Protein AF-A0A392QW15-F1 (afdb_monomer_lite)

Secondary structure (DSSP, 8-state):
----EEEEE--TT--SSPEEEEETT-----EEEE-SSS-SS--TTS-BEEEE---STTTTS--B-EEEEESSGGG-EEEEES---TT-GGG-BEEEE-STT-EEEEE--SSTTS--EE-EEEE-TTS-EEEEESTT--S---B-------TT-------

Organism: NCBI:txid97028

Structure (mmCIF, N/CA/C/O backbone):
data_AF-A0A392QW15-F1
#
_entry.id   AF-A0A392QW15-F1
#
loop_
_atom_site.group_PDB
_atom_site.id
_atom_site.type_symbol
_atom_site.label_atom_id
_atom_site.label_alt_id
_atom_site.label_comp_id
_atom_site.label_asym_id
_atom_site.label_entity_id
_atom_site.label_seq_id
_atom_site.pdbx_PDB_ins_code
_atom_site.Cartn_x
_atom_site.Cartn_y
_atom_site.Cartn_z
_atom_site.occupancy
_atom_site.B_iso_or_equiv
_atom_site.auth_seq_id
_atom_site.auth_comp_id
_atom_site.auth_asym_id
_atom_site.auth_atom_id
_atom_site.pdbx_PDB_model_num
ATOM 1 N N . ALA A 1 1 ? -8.193 -18.320 -11.867 1.00 38.53 1 ALA A N 1
ATOM 2 C CA . ALA A 1 1 ? -7.865 -17.802 -10.526 1.00 38.53 1 ALA A CA 1
ATOM 3 C C . ALA A 1 1 ? -6.509 -17.123 -10.608 1.00 38.53 1 ALA A C 1
ATOM 5 O O . ALA A 1 1 ? -5.513 -17.806 -10.794 1.00 38.53 1 ALA A O 1
ATOM 6 N N . ASN A 1 2 ? -6.465 -15.794 -10.556 1.00 52.41 2 ASN A N 1
ATOM 7 C CA . ASN A 1 2 ? 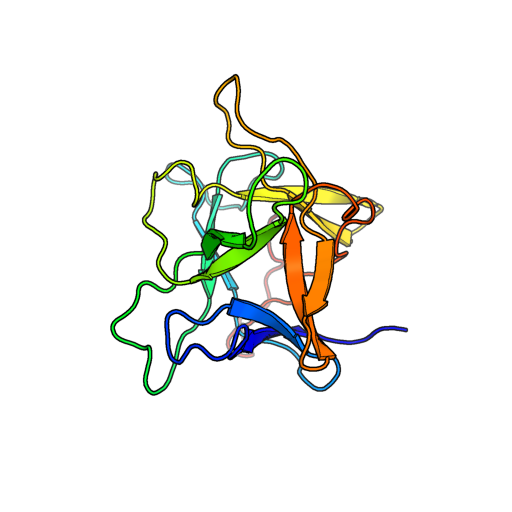-5.194 -15.081 -10.497 1.00 52.41 2 ASN A CA 1
ATOM 8 C C . ASN A 1 2 ? -4.691 -15.171 -9.047 1.00 52.41 2 ASN A C 1
ATOM 10 O O . ASN A 1 2 ? -4.944 -14.289 -8.230 1.00 52.41 2 ASN A O 1
ATOM 14 N N . SER A 1 3 ? -4.023 -16.276 -8.715 1.00 68.12 3 SER A N 1
ATOM 15 C CA . SER A 1 3 ? -3.291 -16.472 -7.460 1.00 68.12 3 SER A CA 1
ATOM 16 C C . SER A 1 3 ? -2.059 -15.567 -7.437 1.00 68.12 3 SER A C 1
ATOM 18 O O . SER A 1 3 ? -1.485 -15.299 -8.494 1.00 68.12 3 SER A O 1
ATOM 20 N N . GLY A 1 4 ? -1.709 -15.020 -6.275 1.00 82.75 4 GLY A N 1
ATOM 21 C CA . GLY A 1 4 ? -0.484 -14.244 -6.080 1.00 82.75 4 GLY A CA 1
ATOM 22 C C . GLY A 1 4 ? -0.502 -13.413 -4.802 1.00 82.75 4 GLY A C 1
ATOM 23 O O . GLY A 1 4 ? -1.499 -12.760 -4.501 1.00 82.75 4 GLY A O 1
ATOM 24 N N . GLY A 1 5 ? 0.587 -13.452 -4.048 1.00 91.00 5 GLY A N 1
ATOM 25 C CA . GLY A 1 5 ? 0.775 -12.682 -2.827 1.00 91.00 5 GLY A CA 1
ATOM 26 C C . GLY A 1 5 ? 1.421 -11.322 -3.077 1.00 91.00 5 GLY A C 1
ATOM 27 O O . GLY A 1 5 ? 1.972 -11.049 -4.147 1.00 91.00 5 GLY A O 1
ATOM 28 N N . ILE A 1 6 ? 1.352 -10.460 -2.066 1.00 94.50 6 ILE A N 1
ATOM 29 C CA . ILE A 1 6 ? 2.020 -9.157 -2.072 1.00 94.50 6 ILE A CA 1
ATOM 30 C C . ILE A 1 6 ? 3.446 -9.332 -1.558 1.00 94.50 6 ILE A C 1
ATOM 32 O O . ILE A 1 6 ? 3.634 -9.906 -0.491 1.00 94.50 6 ILE A O 1
ATOM 36 N N . ARG A 1 7 ? 4.444 -8.821 -2.276 1.00 94.25 7 ARG A N 1
ATOM 37 C CA . ARG A 1 7 ? 5.841 -8.782 -1.820 1.00 94.25 7 ARG A CA 1
ATOM 38 C C . ARG A 1 7 ? 6.548 -7.524 -2.307 1.00 94.25 7 ARG A C 1
ATOM 40 O O . ARG A 1 7 ? 5.975 -6.731 -3.047 1.00 94.25 7 ARG A O 1
ATOM 47 N N . LEU A 1 8 ? 7.808 -7.369 -1.918 1.00 94.75 8 LEU A N 1
ATOM 48 C CA . LEU A 1 8 ? 8.672 -6.329 -2.459 1.00 94.75 8 LEU A CA 1
ATOM 49 C C . LEU A 1 8 ? 9.347 -6.779 -3.760 1.00 94.75 8 LEU A C 1
ATOM 51 O O . LEU A 1 8 ? 9.701 -7.952 -3.930 1.00 94.75 8 LEU A O 1
ATOM 55 N N . GLY A 1 9 ? 9.513 -5.836 -4.685 1.00 92.81 9 GLY A N 1
ATOM 56 C CA . GLY A 1 9 ? 10.154 -6.058 -5.975 1.00 92.81 9 GLY A CA 1
ATOM 57 C C . GLY A 1 9 ? 10.902 -4.831 -6.482 1.00 92.81 9 GLY A C 1
ATOM 58 O O . GLY A 1 9 ? 10.589 -3.692 -6.130 1.00 92.81 9 GLY A O 1
ATOM 59 N N . HIS A 1 10 ? 11.906 -5.090 -7.315 1.00 91.50 10 HIS A N 1
ATOM 60 C CA . HIS A 1 10 ? 12.535 -4.066 -8.138 1.00 91.50 10 HIS A CA 1
ATOM 61 C C . HIS A 1 10 ? 11.632 -3.773 -9.334 1.00 91.50 10 HIS A C 1
ATOM 63 O O . HIS A 1 10 ? 11.073 -4.688 -9.927 1.00 91.50 10 HIS A O 1
ATOM 69 N N . THR A 1 11 ? 11.501 -2.498 -9.658 1.00 89.88 11 THR A N 1
ATOM 70 C CA . THR A 1 11 ? 10.697 -1.947 -10.758 1.00 89.88 11 THR A CA 1
ATOM 71 C C . THR A 1 11 ? 11.413 -0.688 -11.239 1.00 89.88 11 THR A C 1
ATOM 73 O O . THR A 1 11 ? 12.337 -0.210 -10.569 1.00 89.88 11 THR A O 1
ATOM 76 N N . ARG A 1 12 ? 11.006 -0.100 -12.370 1.00 85.44 12 ARG A N 1
ATOM 77 C CA . ARG A 1 12 ? 11.522 1.213 -12.817 1.00 85.44 12 ARG A CA 1
ATOM 78 C C . ARG A 1 12 ? 13.059 1.318 -12.911 1.00 85.44 12 ARG A C 1
ATOM 80 O O . ARG A 1 12 ? 13.608 2.408 -12.763 1.00 85.44 12 ARG A O 1
ATOM 87 N N . ASN A 1 13 ? 13.760 0.196 -13.103 1.00 83.31 13 ASN A N 1
ATOM 88 C CA . ASN A 1 13 ? 15.227 0.105 -13.104 1.00 83.31 13 ASN A CA 1
ATOM 89 C C . ASN A 1 13 ? 15.905 0.782 -11.886 1.00 83.31 13 ASN A C 1
ATOM 91 O O . ASN A 1 13 ? 16.969 1.390 -12.008 1.00 83.31 13 ASN A O 1
ATOM 95 N N . LYS A 1 14 ? 15.274 0.719 -10.704 1.00 83.81 14 LYS A N 1
ATOM 96 C CA . LYS A 1 14 ? 15.818 1.278 -9.457 1.00 83.81 14 LYS A CA 1
ATOM 97 C C . LYS A 1 14 ? 16.194 0.176 -8.468 1.00 83.81 14 LYS A C 1
ATOM 99 O O . LYS A 1 14 ? 15.492 -0.826 -8.320 1.00 83.81 14 LYS A O 1
ATOM 104 N N . THR A 1 15 ? 17.272 0.403 -7.719 1.00 87.31 15 THR A N 1
ATOM 105 C CA . THR A 1 15 ? 17.712 -0.540 -6.681 1.00 87.31 15 THR A CA 1
ATOM 106 C C . THR A 1 15 ? 16.849 -0.430 -5.426 1.00 87.31 15 THR A C 1
ATOM 108 O O . THR A 1 15 ? 16.335 -1.438 -4.961 1.00 87.31 15 THR A O 1
ATOM 111 N N . CYS A 1 16 ? 16.646 0.782 -4.899 1.00 91.31 16 CYS A N 1
ATOM 112 C CA . CYS A 1 16 ? 15.841 1.050 -3.703 1.00 91.31 16 CYS A CA 1
ATOM 113 C C . CYS A 1 16 ? 15.177 2.447 -3.796 1.00 91.31 16 CYS A C 1
ATOM 115 O O . CYS A 1 16 ? 15.661 3.288 -4.556 1.00 91.31 16 CYS A O 1
ATOM 117 N N . PRO A 1 17 ? 14.124 2.747 -3.007 1.00 91.50 17 PRO A N 1
ATOM 118 C CA . PRO A 1 17 ? 13.318 1.803 -2.227 1.00 91.50 17 PRO A CA 1
ATOM 119 C C . PRO A 1 17 ? 12.572 0.827 -3.146 1.00 91.50 17 PRO A C 1
ATOM 121 O O . PRO A 1 17 ? 12.381 1.121 -4.326 1.00 91.50 17 PRO A O 1
ATOM 124 N N . LEU A 1 18 ? 12.171 -0.328 -2.618 1.00 95.19 18 LEU A N 1
ATOM 125 C CA . LEU A 1 18 ? 11.451 -1.349 -3.385 1.00 95.19 18 LEU A CA 1
ATOM 126 C C . LEU A 1 18 ? 9.982 -0.963 -3.568 1.00 95.19 18 LEU A C 1
ATOM 128 O O . LEU A 1 18 ? 9.413 -0.244 -2.745 1.00 95.19 18 LEU A O 1
ATOM 132 N N . ASP A 1 19 ? 9.373 -1.456 -4.641 1.00 95.94 19 ASP A N 1
ATOM 133 C CA . ASP A 1 19 ? 7.940 -1.304 -4.868 1.00 95.94 19 ASP A CA 1
ATOM 134 C C . ASP A 1 19 ? 7.169 -2.502 -4.339 1.00 95.94 19 ASP A C 1
ATOM 136 O O . ASP A 1 19 ? 7.684 -3.619 -4.248 1.00 95.94 19 ASP A O 1
ATOM 140 N N . VAL A 1 20 ? 5.923 -2.246 -3.962 1.00 96.94 20 VAL A N 1
ATOM 141 C CA . VAL A 1 20 ? 4.989 -3.270 -3.527 1.00 96.94 20 VAL A CA 1
ATOM 142 C C . VAL A 1 20 ? 4.362 -3.875 -4.772 1.00 96.94 20 VAL A C 1
ATOM 144 O O . VAL A 1 20 ? 3.672 -3.200 -5.535 1.00 96.94 20 VAL A O 1
ATOM 147 N N . ILE A 1 21 ? 4.614 -5.158 -4.987 1.00 95.75 21 ILE A N 1
ATOM 148 C CA . ILE A 1 21 ? 4.213 -5.867 -6.194 1.00 95.75 21 ILE A CA 1
ATOM 149 C C . ILE A 1 21 ? 3.348 -7.075 -5.860 1.00 95.75 21 ILE A C 1
ATOM 151 O O . ILE A 1 21 ? 3.406 -7.644 -4.767 1.00 95.75 21 ILE A O 1
ATOM 155 N N . ARG A 1 22 ? 2.566 -7.493 -6.847 1.00 94.50 22 ARG A N 1
ATOM 156 C CA . ARG A 1 22 ? 1.813 -8.736 -6.851 1.00 94.50 22 ARG A CA 1
ATOM 157 C C . ARG A 1 22 ? 2.608 -9.793 -7.604 1.00 94.50 22 ARG A C 1
ATOM 159 O O . ARG A 1 22 ? 2.712 -9.736 -8.828 1.00 94.50 22 ARG A O 1
ATOM 166 N N . ASP A 1 23 ? 3.091 -10.801 -6.890 1.00 92.38 23 ASP A N 1
ATOM 167 C CA . ASP A 1 23 ? 3.774 -11.932 -7.508 1.00 92.38 23 ASP A CA 1
ATOM 168 C C . ASP A 1 23 ? 2.842 -13.144 -7.610 1.00 92.38 23 ASP A C 1
ATOM 170 O O . ASP A 1 23 ? 2.449 -13.691 -6.576 1.00 92.38 23 ASP A O 1
ATOM 174 N N . PRO A 1 24 ? 2.493 -13.598 -8.829 1.00 88.88 24 PRO A N 1
ATOM 175 C CA . PRO A 1 24 ? 1.648 -14.772 -9.007 1.00 88.88 24 PRO A CA 1
ATOM 176 C C . PRO A 1 24 ? 2.255 -16.079 -8.477 1.00 88.88 24 PRO A C 1
ATOM 178 O O . PRO A 1 24 ? 1.507 -17.014 -8.199 1.00 88.88 24 PRO A O 1
ATOM 181 N N . ASN A 1 25 ? 3.579 -16.135 -8.313 1.00 89.50 25 ASN A N 1
ATOM 182 C CA . ASN A 1 25 ? 4.325 -17.328 -7.916 1.00 89.50 25 ASN A CA 1
ATOM 183 C C . ASN A 1 25 ? 4.687 -17.351 -6.421 1.00 89.50 25 ASN A C 1
ATOM 185 O O . ASN A 1 25 ? 5.396 -18.251 -5.975 1.00 89.50 25 ASN A O 1
ATOM 189 N N . SER A 1 26 ? 4.226 -16.372 -5.637 1.00 88.69 26 SER A N 1
ATOM 190 C CA . SER A 1 26 ? 4.526 -16.258 -4.207 1.00 88.69 26 SER A CA 1
ATOM 191 C C . SER A 1 26 ? 3.251 -16.220 -3.367 1.00 88.69 26 SER A C 1
ATOM 193 O O . SER A 1 26 ? 2.226 -15.696 -3.799 1.00 88.69 26 SER A O 1
ATOM 195 N N . ILE A 1 27 ? 3.328 -16.725 -2.132 1.00 86.94 27 ILE A N 1
ATOM 196 C CA . ILE A 1 27 ? 2.294 -16.523 -1.102 1.00 86.94 27 ILE A CA 1
ATOM 197 C C . ILE A 1 27 ? 2.337 -15.108 -0.498 1.00 86.94 27 ILE A C 1
ATOM 199 O O . ILE A 1 27 ? 1.409 -14.710 0.202 1.00 86.94 27 ILE A O 1
ATOM 203 N N . GLY A 1 28 ? 3.382 -14.337 -0.812 1.00 90.62 28 GLY A N 1
ATOM 204 C CA . GLY A 1 28 ? 3.597 -12.977 -0.334 1.00 90.62 28 GLY A CA 1
ATOM 205 C C . GLY A 1 28 ? 4.411 -12.894 0.955 1.00 90.62 28 GLY A C 1
ATOM 206 O O . GLY A 1 28 ? 4.788 -13.897 1.559 1.00 90.62 28 GLY A O 1
ATOM 207 N N . GLU A 1 29 ? 4.680 -11.660 1.363 1.00 91.44 29 GLU A N 1
ATOM 208 C CA . GLU A 1 29 ? 5.348 -11.299 2.605 1.00 91.44 29 GLU A CA 1
ATOM 209 C C . GLU A 1 29 ? 4.327 -10.869 3.668 1.00 91.44 29 GLU A C 1
ATOM 211 O O . GLU A 1 29 ? 3.254 -10.355 3.336 1.00 91.44 29 GLU A O 1
ATOM 216 N N . PRO A 1 30 ? 4.642 -11.039 4.964 1.00 91.00 30 PRO A N 1
ATOM 217 C CA . PRO A 1 30 ? 3.817 -10.511 6.041 1.00 91.00 30 PRO A CA 1
ATOM 218 C C . PRO A 1 30 ? 3.674 -8.989 5.952 1.00 91.00 30 PRO A C 1
ATOM 220 O O . PRO A 1 30 ? 4.669 -8.265 5.853 1.00 91.00 30 PRO A O 1
ATOM 223 N N . ILE A 1 31 ? 2.427 -8.531 6.049 1.00 92.44 31 ILE A N 1
ATOM 224 C CA . ILE A 1 31 ? 2.049 -7.120 6.133 1.00 92.44 31 ILE A CA 1
ATOM 225 C C . ILE A 1 31 ? 1.570 -6.835 7.558 1.00 92.44 31 ILE A C 1
ATOM 227 O O . ILE A 1 31 ? 0.850 -7.644 8.148 1.00 92.44 31 ILE A O 1
ATOM 231 N N . PHE A 1 32 ? 1.963 -5.686 8.098 1.00 93.25 32 PHE A N 1
ATOM 232 C CA . PHE A 1 32 ? 1.544 -5.196 9.405 1.00 93.25 32 PHE A CA 1
ATOM 233 C C . PHE A 1 32 ? 0.696 -3.942 9.228 1.00 93.25 32 PHE A C 1
ATOM 235 O O . PHE A 1 32 ? 0.990 -3.092 8.389 1.00 93.25 32 PHE A O 1
ATOM 242 N N . PHE A 1 33 ? -0.355 -3.841 10.034 1.00 94.56 33 PHE A N 1
ATOM 243 C CA . PHE A 1 33 ? -1.277 -2.716 10.035 1.00 94.56 33 PHE A CA 1
ATOM 244 C C . PHE A 1 33 ? -1.202 -2.027 11.388 1.00 94.56 33 PHE A C 1
ATOM 246 O O . PHE A 1 33 ? -1.402 -2.672 12.416 1.00 94.56 33 PHE A O 1
ATOM 253 N N . SER A 1 34 ? -0.950 -0.725 11.367 1.00 93.94 34 SER A N 1
ATOM 254 C CA . SER A 1 34 ? -0.927 0.114 12.561 1.00 93.94 34 SER A CA 1
ATOM 255 C C . SER A 1 34 ? -2.049 1.148 12.447 1.00 93.94 34 SER A C 1
ATOM 257 O O . SER A 1 34 ? -1.922 2.094 11.656 1.00 93.94 34 SER A O 1
ATOM 259 N N . PRO A 1 35 ? -3.176 0.958 13.158 1.00 93.25 35 PRO A N 1
ATOM 260 C CA . PRO A 1 35 ? -4.232 1.955 13.216 1.00 93.25 35 PRO A CA 1
ATOM 261 C C . PRO A 1 35 ? -3.813 3.164 14.065 1.00 93.25 35 PRO A C 1
ATOM 263 O O . PRO A 1 35 ? -2.828 3.096 14.800 1.00 93.25 35 PRO A O 1
ATOM 266 N N . PRO A 1 36 ? -4.538 4.289 13.970 1.00 89.88 36 PRO A N 1
ATOM 267 C CA . PRO A 1 36 ? -4.280 5.439 14.815 1.00 89.88 36 PRO A CA 1
ATOM 268 C C . PRO A 1 36 ? -4.786 5.162 16.238 1.00 89.88 36 PRO A C 1
ATOM 270 O O . PRO A 1 36 ? -5.924 4.729 16.422 1.00 89.88 36 PRO A O 1
ATOM 273 N N . GLY A 1 37 ? -3.949 5.462 17.234 1.00 87.81 37 GLY A N 1
ATOM 274 C CA . GLY A 1 37 ? -4.241 5.197 18.645 1.00 87.81 37 GLY A CA 1
ATOM 275 C C . GLY A 1 37 ? -4.112 3.720 19.031 1.00 87.81 37 GLY A C 1
ATOM 276 O O . GLY A 1 37 ? -3.647 2.892 18.250 1.00 87.81 37 GLY A O 1
ATOM 277 N N . ASP A 1 38 ? -4.543 3.396 20.248 1.00 86.19 38 ASP A N 1
ATOM 278 C CA . ASP A 1 38 ? -4.397 2.060 20.832 1.00 86.19 38 ASP A CA 1
ATOM 279 C C . ASP A 1 38 ? -5.671 1.225 20.616 1.00 86.19 38 ASP A C 1
ATOM 281 O O . ASP A 1 38 ? -6.516 1.102 21.504 1.00 86.19 38 ASP A O 1
ATOM 285 N N . LEU A 1 39 ?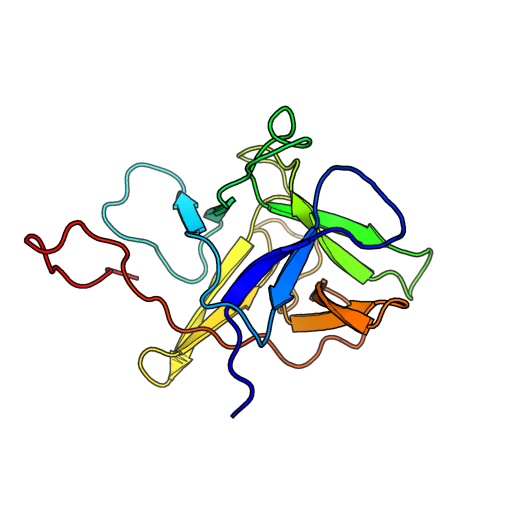 -5.833 0.673 19.408 1.00 88.12 39 LEU A N 1
ATOM 286 C CA . LEU A 1 39 ? -6.939 -0.233 19.062 1.00 88.12 39 LEU A CA 1
ATOM 287 C C . LEU A 1 39 ? -6.490 -1.703 19.082 1.00 88.12 39 LEU A C 1
ATOM 289 O O . LEU A 1 39 ? -5.395 -2.035 18.632 1.00 88.12 39 LEU A O 1
ATOM 293 N N . ASP A 1 40 ? -7.360 -2.607 19.543 1.00 86.31 40 ASP A N 1
ATOM 294 C CA . ASP A 1 40 ? -7.119 -4.062 19.565 1.00 86.31 40 ASP A CA 1
ATOM 295 C C . ASP A 1 40 ? -7.557 -4.785 18.272 1.00 86.31 40 ASP A C 1
ATOM 297 O O . ASP A 1 40 ? -7.445 -6.010 18.159 1.00 86.31 40 ASP A O 1
ATOM 301 N N . PHE A 1 41 ? -8.053 -4.032 17.290 1.00 88.62 41 PHE A N 1
ATOM 302 C CA . PHE A 1 41 ? -8.490 -4.503 15.977 1.00 88.62 41 PHE A CA 1
ATOM 303 C C . PHE A 1 41 ? -8.048 -3.532 14.874 1.00 88.62 41 PHE A C 1
ATOM 305 O O . PHE A 1 41 ? -7.665 -2.396 15.152 1.00 88.62 41 PHE A O 1
ATOM 312 N N . ILE A 1 42 ? -8.109 -3.973 13.613 1.00 92.62 42 ILE A N 1
ATOM 313 C CA . ILE A 1 42 ? -7.754 -3.144 12.454 1.00 92.62 42 ILE A CA 1
ATOM 314 C C . ILE A 1 42 ? -9.028 -2.573 11.816 1.00 92.62 42 ILE A C 1
ATOM 316 O O . ILE A 1 42 ? -9.668 -3.276 11.044 1.00 92.62 42 ILE A O 1
ATOM 320 N N . PRO A 1 43 ? -9.421 -1.318 12.093 1.00 93.38 43 PRO A N 1
ATOM 321 C CA . PRO A 1 43 ? -10.628 -0.741 11.518 1.00 93.38 43 PRO A CA 1
ATOM 322 C C . PRO A 1 43 ? -10.540 -0.582 9.996 1.00 93.38 43 PRO A C 1
ATOM 324 O O . PRO A 1 43 ? -9.547 -0.101 9.444 1.00 93.38 43 PRO A O 1
ATOM 327 N N . THR A 1 44 ? -11.643 -0.894 9.320 1.00 94.44 44 THR A N 1
ATOM 328 C CA . THR A 1 44 ? -11.849 -0.530 7.911 1.00 94.44 44 THR A CA 1
ATOM 329 C C . THR A 1 44 ? -12.127 0.971 7.768 1.00 94.44 44 THR A C 1
ATOM 331 O O . THR A 1 44 ? -12.576 1.624 8.706 1.00 94.44 44 THR A O 1
ATOM 334 N N . LEU A 1 45 ? -11.840 1.543 6.594 1.00 94.94 45 LEU A N 1
ATOM 335 C CA . LEU A 1 45 ? -12.041 2.964 6.259 1.00 94.94 45 LEU A CA 1
ATOM 336 C C . LEU A 1 45 ? -11.304 3.983 7.157 1.00 94.94 45 LEU A C 1
ATOM 338 O O . LEU A 1 45 ? -11.491 5.192 6.998 1.00 94.94 45 LEU A O 1
ATOM 342 N N . THR A 1 46 ? -10.390 3.530 8.009 1.00 95.19 46 THR A N 1
ATOM 343 C CA . THR A 1 46 ? -9.532 4.364 8.862 1.00 95.19 46 THR A CA 1
ATOM 344 C C . THR A 1 46 ? -8.135 4.491 8.264 1.00 95.19 46 THR A C 1
ATOM 346 O O . THR A 1 46 ? -7.678 3.573 7.593 1.00 95.19 46 THR A O 1
ATOM 349 N N . ASP A 1 47 ? -7.476 5.639 8.465 1.00 95.62 47 ASP A N 1
ATOM 350 C CA . ASP A 1 47 ? -6.095 5.854 8.005 1.00 95.62 47 ASP A CA 1
ATOM 351 C C . ASP A 1 47 ? -5.144 4.922 8.761 1.00 95.62 47 ASP A C 1
ATOM 353 O O . ASP A 1 47 ? -4.920 5.102 9.953 1.00 95.62 47 ASP A O 1
ATOM 357 N N . LEU A 1 48 ? -4.585 3.938 8.067 1.00 96.38 48 LEU A N 1
ATOM 358 C CA . LEU A 1 48 ? -3.621 2.979 8.589 1.00 96.38 48 LEU A CA 1
ATOM 359 C C . LEU A 1 48 ? -2.220 3.324 8.086 1.00 96.38 48 LEU A C 1
ATOM 361 O O . LEU A 1 48 ? -2.040 3.699 6.923 1.00 96.38 48 LEU A O 1
ATOM 365 N N . THR A 1 49 ? -1.227 3.107 8.946 1.00 96.38 49 THR A N 1
ATOM 366 C CA . THR A 1 49 ? 0.156 2.910 8.497 1.00 96.38 49 THR A CA 1
ATOM 367 C C . THR A 1 49 ? 0.327 1.431 8.163 1.00 96.38 49 THR A C 1
ATOM 369 O O . THR A 1 49 ? -0.046 0.568 8.963 1.00 96.38 49 THR A O 1
ATOM 372 N N . ILE A 1 50 ? 0.832 1.139 6.965 1.00 97.25 50 ILE A N 1
ATOM 373 C CA . ILE A 1 50 ? 1.026 -0.228 6.474 1.00 97.25 50 ILE A CA 1
ATOM 374 C C . ILE A 1 50 ? 2.520 -0.483 6.311 1.00 97.25 50 ILE A C 1
ATOM 376 O O . ILE A 1 50 ? 3.197 0.251 5.596 1.00 97.25 50 ILE A O 1
ATOM 380 N N . ASP A 1 51 ? 3.017 -1.548 6.929 1.00 94.75 51 ASP A N 1
ATOM 381 C CA . ASP A 1 51 ? 4.409 -1.980 6.850 1.00 94.75 51 ASP A CA 1
ATOM 382 C C . ASP A 1 51 ? 4.508 -3.353 6.196 1.00 94.75 51 ASP A C 1
ATOM 384 O O . ASP A 1 51 ? 3.654 -4.217 6.385 1.00 94.75 51 ASP A O 1
ATOM 388 N N . ILE A 1 52 ? 5.595 -3.597 5.473 1.00 94.19 52 ILE A N 1
ATOM 389 C CA . ILE A 1 52 ? 5.900 -4.907 4.892 1.00 94.19 52 ILE A CA 1
ATOM 390 C C . ILE A 1 52 ? 7.332 -5.303 5.223 1.00 94.19 52 ILE A C 1
ATOM 392 O O . ILE A 1 52 ? 8.230 -4.458 5.267 1.00 94.19 52 ILE A O 1
ATOM 396 N N . LEU A 1 53 ? 7.566 -6.591 5.483 1.00 89.25 53 LEU A N 1
ATOM 397 C CA . LEU A 1 53 ? 8.928 -7.048 5.746 1.00 89.25 53 LEU A CA 1
ATOM 398 C C . LEU A 1 53 ? 9.838 -6.731 4.556 1.00 89.25 53 LEU A C 1
ATOM 400 O O . LEU A 1 53 ? 9.553 -7.072 3.411 1.00 89.25 53 LEU A O 1
ATOM 404 N N . ASN A 1 54 ? 10.953 -6.077 4.867 1.00 82.50 54 ASN A N 1
ATOM 405 C CA . ASN A 1 54 ? 12.003 -5.744 3.923 1.00 82.50 54 ASN A CA 1
ATOM 406 C C . ASN A 1 54 ? 13.285 -6.434 4.383 1.00 82.50 54 ASN A C 1
ATOM 408 O O . ASN A 1 54 ? 13.716 -6.248 5.525 1.00 82.50 54 ASN A O 1
ATOM 412 N N . HIS A 1 55 ? 13.873 -7.220 3.492 1.00 81.69 55 HIS A N 1
ATOM 413 C CA . HIS A 1 55 ? 15.112 -7.950 3.717 1.00 81.69 55 HIS A CA 1
ATOM 414 C C . HIS A 1 55 ? 16.111 -7.613 2.604 1.00 81.69 55 HIS A C 1
ATOM 416 O O . HIS A 1 55 ? 15.739 -7.139 1.531 1.00 81.69 55 HIS A O 1
ATOM 422 N N . GLY A 1 56 ? 17.392 -7.886 2.845 1.00 85.00 56 GLY A N 1
ATOM 423 C CA . GLY A 1 56 ? 18.435 -7.706 1.837 1.00 85.00 56 GLY A CA 1
ATOM 424 C C . GLY A 1 56 ? 18.912 -6.250 1.694 1.00 85.00 56 GLY A C 1
ATOM 425 O O . GLY A 1 56 ? 18.992 -5.532 2.692 1.00 85.00 56 GLY A O 1
ATOM 426 N N . PRO A 1 57 ? 19.281 -5.802 0.479 1.00 84.56 57 PRO A N 1
ATOM 427 C CA . PRO A 1 57 ? 20.107 -4.606 0.269 1.00 84.56 57 PRO A CA 1
ATOM 428 C C . PRO A 1 57 ? 19.391 -3.267 0.497 1.00 84.56 57 PRO A C 1
ATOM 430 O O . PRO A 1 57 ? 20.050 -2.230 0.520 1.00 84.56 57 PRO A O 1
ATOM 433 N N . CYS A 1 58 ? 18.062 -3.272 0.652 1.00 91.12 58 CYS A N 1
ATOM 434 C CA . CYS A 1 58 ? 17.264 -2.069 0.901 1.00 91.12 58 CYS A CA 1
ATOM 435 C C . CYS A 1 58 ? 16.817 -1.933 2.366 1.00 91.12 58 CYS A C 1
ATOM 437 O O . CYS A 1 58 ? 15.918 -1.139 2.643 1.00 91.12 58 CYS A O 1
ATOM 439 N N . ILE A 1 59 ? 17.390 -2.700 3.301 1.00 90.62 59 ILE A N 1
ATOM 440 C CA . ILE A 1 59 ? 16.959 -2.749 4.711 1.00 90.62 59 ILE A CA 1
ATOM 441 C C . ILE A 1 59 ? 17.073 -1.405 5.454 1.00 90.62 59 ILE A C 1
ATOM 443 O O . ILE A 1 59 ? 16.358 -1.180 6.426 1.00 90.62 59 ILE A O 1
ATOM 447 N N . GLN A 1 60 ? 17.941 -0.507 4.984 1.00 90.56 60 GLN A N 1
ATOM 448 C CA . GLN A 1 60 ? 18.115 0.856 5.491 1.00 90.56 60 GLN A CA 1
ATOM 449 C C . GLN A 1 60 ? 16.931 1.779 5.174 1.00 90.56 60 GLN A C 1
ATOM 451 O O . GLN A 1 60 ? 16.781 2.822 5.808 1.00 90.56 60 GLN A O 1
ATOM 456 N N . TYR A 1 61 ? 16.095 1.425 4.195 1.00 91.94 61 TYR A N 1
ATOM 457 C CA . TYR A 1 61 ? 14.896 2.187 3.864 1.00 91.94 61 TYR A CA 1
ATOM 458 C C . TYR A 1 61 ? 13.724 1.747 4.739 1.00 91.94 61 TYR A C 1
ATOM 460 O O . TYR A 1 61 ? 13.551 0.561 5.032 1.00 91.94 61 TYR A O 1
ATOM 468 N N . SER A 1 62 ? 12.888 2.717 5.115 1.00 94.81 62 SER A N 1
ATOM 469 C CA . SER A 1 62 ? 11.654 2.463 5.860 1.00 94.81 62 SER A CA 1
ATOM 470 C C . SER A 1 62 ? 10.789 1.407 5.167 1.00 94.81 62 SER A C 1
ATOM 472 O O . SER A 1 62 ? 10.666 1.397 3.944 1.00 94.81 62 SER A O 1
ATOM 474 N N . ARG A 1 63 ? 10.177 0.532 5.965 1.00 95.38 63 ARG A N 1
ATOM 475 C CA . ARG A 1 63 ? 9.286 -0.562 5.533 1.00 95.38 63 ARG A CA 1
ATOM 476 C C . ARG A 1 63 ? 7.858 -0.107 5.251 1.00 95.38 63 ARG A C 1
ATOM 478 O O . ARG A 1 63 ? 7.056 -0.882 4.731 1.00 95.38 63 ARG A O 1
ATOM 485 N N . ILE A 1 64 ? 7.575 1.144 5.588 1.00 97.50 64 ILE A N 1
ATOM 486 C CA . ILE A 1 64 ? 6.259 1.750 5.493 1.00 97.50 64 ILE A CA 1
ATOM 487 C C . ILE A 1 64 ? 5.926 2.001 4.032 1.00 97.50 64 ILE A C 1
ATOM 489 O O . ILE A 1 64 ? 6.747 2.533 3.273 1.00 97.50 64 ILE A O 1
ATOM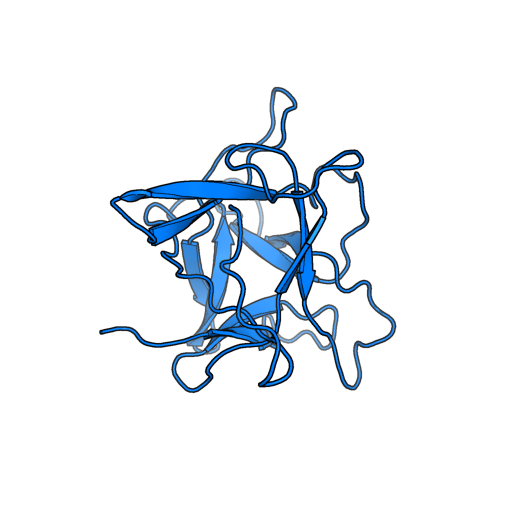 493 N N . TRP A 1 65 ? 4.711 1.620 3.663 1.00 98.06 65 TRP A N 1
ATOM 494 C CA . TRP A 1 65 ? 4.125 1.904 2.368 1.00 98.06 65 TRP A CA 1
ATOM 495 C C . TRP A 1 65 ? 3.918 3.401 2.200 1.00 98.06 65 TRP A C 1
ATOM 497 O O . TRP A 1 65 ? 3.449 4.085 3.104 1.00 98.06 65 TRP A O 1
ATOM 507 N N . LYS A 1 66 ? 4.194 3.888 0.998 1.00 97.12 66 LYS A N 1
ATOM 508 C CA . LYS A 1 66 ? 3.836 5.224 0.551 1.00 97.12 66 LYS A CA 1
ATOM 509 C C . LYS A 1 66 ? 3.461 5.230 -0.917 1.00 97.12 66 LYS A C 1
ATOM 511 O O . LYS A 1 66 ? 3.819 4.323 -1.668 1.00 97.12 66 LYS A O 1
ATOM 516 N N . THR A 1 67 ? 2.793 6.287 -1.337 1.00 96.00 67 THR A N 1
ATOM 517 C CA . THR A 1 67 ? 2.571 6.585 -2.748 1.00 96.00 67 THR A CA 1
ATOM 518 C C . THR A 1 67 ? 3.803 7.268 -3.349 1.00 96.00 67 THR A C 1
ATOM 520 O O . THR A 1 67 ? 4.395 8.178 -2.774 1.00 96.00 67 THR A O 1
ATOM 523 N N . SER A 1 68 ? 4.236 6.806 -4.519 1.00 93.75 68 SER A N 1
ATOM 524 C CA . SER A 1 68 ? 5.352 7.363 -5.283 1.00 93.75 68 SER A CA 1
ATOM 525 C C . SER A 1 68 ? 4.851 7.701 -6.676 1.00 93.75 68 SER A C 1
ATOM 527 O O . SER A 1 68 ? 4.507 6.800 -7.436 1.00 93.75 68 SER A O 1
ATOM 529 N N . LEU A 1 69 ? 4.841 8.987 -7.024 1.00 91.25 69 LEU A N 1
ATOM 530 C CA . LEU A 1 69 ? 4.462 9.427 -8.365 1.00 91.25 69 LEU A CA 1
ATOM 531 C C . LEU A 1 69 ? 5.436 8.865 -9.415 1.00 91.25 69 LEU A C 1
ATOM 533 O O . LEU A 1 69 ? 6.656 8.908 -9.238 1.00 91.25 69 LEU A O 1
ATOM 537 N N . VAL A 1 70 ? 4.876 8.345 -10.502 1.00 88.25 70 VAL A N 1
ATOM 538 C CA . VAL A 1 70 ? 5.564 7.807 -11.675 1.00 88.25 70 VAL A CA 1
ATOM 539 C C . VAL A 1 70 ? 4.985 8.466 -12.920 1.00 88.25 70 VAL A C 1
ATOM 541 O O . VAL A 1 70 ? 3.768 8.538 -13.092 1.00 88.25 70 VAL A O 1
ATOM 544 N N . GLY A 1 71 ? 5.872 8.942 -13.794 1.00 80.94 71 GLY A N 1
ATOM 545 C CA . GLY A 1 71 ? 5.506 9.756 -14.951 1.00 80.94 71 GLY A CA 1
ATOM 546 C C . GLY A 1 71 ? 5.320 11.233 -14.594 1.00 80.94 71 GLY A C 1
ATOM 547 O O . GLY A 1 71 ? 5.713 11.690 -13.521 1.00 80.94 71 GLY A O 1
ATOM 548 N N . SER A 1 72 ? 4.746 11.995 -15.521 1.00 71.12 72 SER A N 1
ATOM 549 C CA . SER A 1 72 ? 4.496 13.429 -15.370 1.00 71.12 72 SER A CA 1
ATOM 550 C C . SER A 1 72 ? 3.097 13.805 -15.869 1.00 71.12 72 SER A C 1
ATOM 552 O O . SER A 1 72 ? 2.512 13.124 -16.712 1.00 71.12 72 SER A O 1
ATOM 554 N N . GLY A 1 73 ? 2.550 14.900 -15.332 1.00 65.19 73 GLY A N 1
ATOM 555 C CA . GLY A 1 73 ? 1.263 15.462 -15.754 1.00 65.19 73 GLY A CA 1
ATOM 556 C C . GLY A 1 73 ? 0.032 14.628 -15.369 1.00 65.19 73 GLY A C 1
ATOM 557 O O . GLY A 1 73 ? 0.061 13.829 -14.437 1.00 65.19 73 GLY A O 1
ATOM 558 N N . PHE A 1 74 ? -1.070 14.826 -16.101 1.00 59.72 74 PHE A N 1
ATOM 559 C CA . PHE A 1 74 ? -2.387 14.211 -15.843 1.00 59.72 74 PHE A CA 1
ATOM 560 C C . PHE A 1 74 ? -2.451 12.689 -16.067 1.00 59.72 74 PHE A C 1
ATOM 562 O O . PHE A 1 74 ? -3.473 12.067 -15.785 1.00 59.72 74 PHE A O 1
ATOM 569 N N . SER A 1 75 ? -1.384 12.097 -16.604 1.00 68.88 75 SER A N 1
ATOM 570 C CA . SER A 1 75 ? -1.216 10.654 -16.805 1.00 68.88 75 SER A CA 1
ATOM 571 C C . SER A 1 75 ? -0.357 9.995 -15.724 1.00 68.88 75 SER A C 1
ATOM 573 O O . SER A 1 75 ? -0.032 8.817 -15.850 1.00 68.88 75 SER A O 1
ATOM 575 N N . GLY A 1 76 ? 0.064 10.746 -14.700 1.00 81.75 76 GLY A N 1
ATOM 576 C CA . GLY A 1 76 ? 0.868 10.209 -13.610 1.00 81.75 76 GLY A CA 1
ATOM 577 C C . GLY A 1 76 ? 0.132 9.110 -12.842 1.00 81.75 76 GLY A C 1
ATOM 578 O O . GLY A 1 76 ? -1.045 9.253 -12.511 1.00 81.75 76 GLY A O 1
ATOM 579 N N . LEU A 1 77 ? 0.845 8.026 -12.543 1.00 90.88 77 LEU A N 1
ATOM 580 C CA . LEU A 1 77 ? 0.386 6.956 -11.660 1.00 90.88 77 LEU A CA 1
ATOM 581 C C . LEU A 1 77 ? 1.144 7.042 -10.343 1.00 90.88 77 LEU A C 1
ATOM 583 O O . LEU A 1 77 ? 2.328 7.364 -10.315 1.00 90.88 77 LEU A O 1
ATOM 587 N N . PHE A 1 78 ? 0.488 6.711 -9.243 1.00 94.19 78 PHE A N 1
ATOM 588 C CA . PHE A 1 78 ? 1.138 6.564 -7.952 1.00 94.19 78 PHE A CA 1
ATOM 589 C C . PHE A 1 78 ? 1.397 5.086 -7.704 1.00 94.19 78 PHE A C 1
ATOM 591 O O . PHE A 1 78 ? 0.468 4.324 -7.452 1.00 94.19 78 PHE A O 1
ATOM 598 N N . PHE A 1 79 ? 2.656 4.665 -7.771 1.00 95.75 79 PHE A N 1
ATOM 599 C CA . PHE A 1 79 ? 3.033 3.317 -7.355 1.00 95.75 79 PHE A CA 1
ATOM 600 C C . PHE A 1 79 ? 3.079 3.250 -5.833 1.00 95.75 79 PHE A C 1
ATOM 602 O O . PHE A 1 79 ? 3.465 4.215 -5.171 1.00 95.75 79 PHE A O 1
ATOM 609 N N . VAL A 1 80 ? 2.709 2.104 -5.275 1.00 97.62 80 VAL A N 1
ATOM 610 C CA . VAL A 1 80 ? 2.900 1.827 -3.854 1.00 97.62 80 VAL A CA 1
ATOM 611 C C . VAL A 1 80 ? 4.336 1.346 -3.662 1.00 97.62 80 VAL A C 1
ATOM 613 O O . VAL A 1 80 ? 4.749 0.323 -4.207 1.00 97.62 80 VAL A O 1
ATOM 616 N N . SER A 1 81 ? 5.112 2.101 -2.894 1.00 96.56 81 SER A N 1
ATOM 617 C CA . SER A 1 81 ? 6.535 1.873 -2.634 1.00 96.56 81 SER A CA 1
ATOM 618 C C . SER A 1 81 ? 6.813 1.802 -1.140 1.00 96.56 81 SER A C 1
ATOM 620 O O . SER A 1 81 ? 6.023 2.287 -0.338 1.00 96.56 81 SER A O 1
ATOM 622 N N . THR A 1 82 ? 7.967 1.266 -0.752 1.00 96.25 82 THR A N 1
ATOM 623 C CA . THR A 1 82 ? 8.494 1.461 0.603 1.00 96.25 82 THR A CA 1
ATOM 624 C C . THR A 1 82 ? 9.182 2.825 0.748 1.00 96.25 82 THR A C 1
ATOM 626 O O . THR A 1 82 ? 9.325 3.589 -0.214 1.00 96.25 82 THR A O 1
ATOM 629 N N . GLY A 1 83 ? 9.613 3.166 1.964 1.00 95.38 83 GLY A N 1
ATOM 630 C CA . GLY A 1 83 ? 10.255 4.447 2.263 1.00 95.38 83 GLY A CA 1
ATOM 631 C C . GLY A 1 83 ? 9.303 5.536 2.763 1.00 95.38 83 GLY A C 1
ATOM 632 O O . GLY A 1 83 ? 9.680 6.708 2.720 1.00 95.38 83 GLY A O 1
ATOM 633 N N . GLY A 1 84 ? 8.088 5.176 3.187 1.00 96.50 84 GLY A N 1
ATOM 634 C CA . GLY A 1 84 ? 7.148 6.079 3.856 1.00 96.50 84 GLY A CA 1
ATOM 635 C C . GLY A 1 84 ? 7.535 6.390 5.300 1.00 96.50 84 GLY A C 1
ATOM 636 O O . GLY A 1 84 ? 8.508 5.844 5.837 1.00 96.50 84 GLY A O 1
ATOM 637 N N . ARG A 1 85 ? 6.758 7.257 5.948 1.00 96.19 85 ARG A N 1
ATOM 638 C CA . ARG A 1 85 ? 6.895 7.567 7.378 1.00 96.19 85 ARG A CA 1
ATOM 639 C C . ARG A 1 85 ? 5.521 7.557 8.046 1.00 96.19 85 ARG A C 1
ATOM 641 O O . ARG A 1 85 ? 4.540 7.934 7.404 1.00 96.19 85 ARG A O 1
ATOM 648 N N . PRO A 1 86 ? 5.417 7.150 9.324 1.00 93.19 86 PRO A N 1
ATOM 649 C CA . PRO A 1 86 ? 4.133 7.151 10.009 1.00 93.19 86 PRO A CA 1
ATOM 650 C C . PRO A 1 86 ? 3.591 8.578 10.092 1.00 93.19 86 PRO A C 1
ATOM 652 O O . PRO A 1 86 ? 4.315 9.497 10.470 1.00 93.19 86 PRO A O 1
ATOM 655 N N . GLY A 1 87 ? 2.316 8.759 9.760 1.00 90.50 87 GLY A N 1
ATOM 656 C CA . GLY A 1 87 ? 1.641 10.057 9.824 1.00 90.50 87 GLY A CA 1
ATOM 657 C C . GLY A 1 87 ? 1.753 10.925 8.566 1.00 90.50 87 GLY A C 1
ATOM 658 O O . GLY A 1 87 ? 0.910 11.812 8.400 1.00 90.50 87 GLY A O 1
ATOM 659 N N . ASP A 1 88 ? 2.693 10.643 7.657 1.00 95.19 88 ASP A N 1
ATOM 660 C CA . ASP A 1 88 ? 2.819 11.370 6.388 1.00 95.19 88 ASP A CA 1
ATOM 661 C C . ASP A 1 88 ? 1.594 11.121 5.491 1.00 95.19 88 ASP A C 1
ATOM 663 O O . ASP A 1 88 ? 1.031 10.025 5.452 1.00 95.19 88 ASP A O 1
ATOM 667 N N . LEU A 1 89 ? 1.163 12.149 4.749 1.00 94.94 89 LEU A N 1
ATOM 668 C CA . LEU A 1 89 ? -0.036 12.076 3.902 1.00 94.94 89 LEU A CA 1
ATOM 669 C C . LEU A 1 89 ? 0.068 11.016 2.800 1.00 94.94 89 LEU A C 1
ATOM 671 O O . LEU A 1 89 ? -0.930 10.383 2.463 1.00 94.94 89 LEU A O 1
ATOM 675 N N . ASP A 1 90 ? 1.257 10.813 2.239 1.00 95.69 90 ASP A N 1
ATOM 676 C CA . ASP A 1 90 ? 1.521 9.828 1.185 1.00 95.69 90 ASP A CA 1
ATOM 677 C C . ASP A 1 90 ? 1.556 8.381 1.706 1.00 95.69 90 ASP A C 1
ATOM 679 O O . ASP A 1 90 ? 1.524 7.451 0.902 1.00 95.69 90 ASP A O 1
ATOM 683 N N . SER A 1 91 ? 1.577 8.202 3.029 1.00 96.94 91 SER A N 1
ATOM 684 C CA . SER A 1 91 ? 1.743 6.926 3.733 1.00 96.94 91 SER A CA 1
ATOM 685 C C . SER A 1 91 ? 0.455 6.460 4.436 1.00 96.94 91 SER A C 1
ATOM 687 O O . SER A 1 91 ? 0.473 5.513 5.223 1.00 96.94 91 SER A O 1
ATOM 689 N N . LYS A 1 92 ? -0.681 7.119 4.158 1.00 95.81 92 LYS A N 1
ATOM 690 C CA . LYS A 1 92 ? -2.001 6.825 4.741 1.00 95.81 92 LYS A CA 1
ATOM 691 C C . LYS A 1 92 ? -2.874 6.020 3.787 1.00 95.81 92 LYS A C 1
ATOM 693 O O . LYS A 1 92 ? -3.412 6.549 2.815 1.00 95.81 92 LYS A O 1
ATOM 698 N N . PHE A 1 93 ? -3.070 4.749 4.110 1.00 97.31 93 PHE A N 1
ATOM 699 C CA . PHE A 1 93 ? -3.907 3.831 3.338 1.00 97.31 93 PHE A CA 1
ATOM 700 C C . PHE A 1 93 ? -5.103 3.377 4.164 1.00 97.31 93 PHE A C 1
ATOM 702 O O . PHE A 1 93 ? -5.077 3.417 5.388 1.00 97.31 93 PHE A O 1
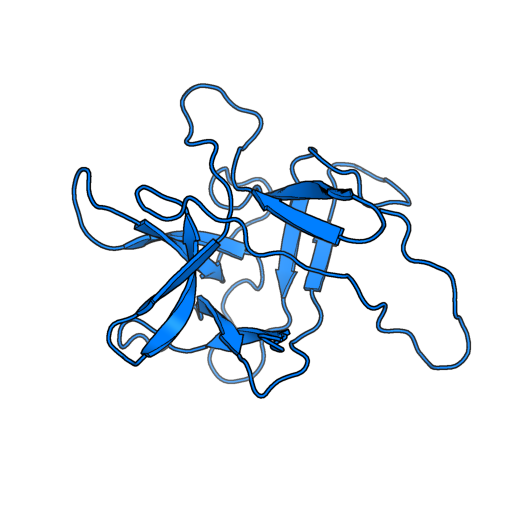ATOM 709 N N . LYS A 1 94 ? -6.160 2.915 3.502 1.00 97.25 94 LYS A N 1
ATOM 710 C CA . LYS A 1 94 ? -7.342 2.362 4.165 1.00 97.25 94 LYS A CA 1
ATOM 711 C C . LYS A 1 94 ? -7.626 0.967 3.632 1.00 97.25 94 LYS A C 1
ATOM 713 O O . LYS A 1 94 ? -7.440 0.703 2.444 1.00 97.25 94 LYS A O 1
ATOM 718 N N . ILE A 1 95 ? -8.141 0.103 4.498 1.00 97.06 95 ILE A N 1
ATOM 719 C CA . ILE A 1 95 ? -8.743 -1.171 4.098 1.00 97.06 95 ILE A CA 1
ATOM 720 C C . ILE A 1 95 ? -10.233 -0.938 3.858 1.00 97.06 95 ILE A C 1
ATOM 722 O O . ILE A 1 95 ? -10.904 -0.282 4.656 1.00 97.06 95 ILE A O 1
ATOM 726 N N . VAL A 1 96 ? -10.759 -1.475 2.764 1.00 96.31 96 VAL A N 1
ATOM 727 C CA . VAL A 1 96 ? -12.190 -1.486 2.454 1.00 96.31 96 VAL A CA 1
ATOM 728 C C . VAL A 1 96 ? -12.672 -2.922 2.553 1.00 96.31 96 VAL A C 1
ATOM 730 O O . VAL A 1 96 ? -12.093 -3.814 1.936 1.00 96.31 96 VAL A O 1
ATOM 733 N N . ARG A 1 97 ? -13.724 -3.151 3.337 1.00 94.44 97 ARG A N 1
ATOM 734 C CA . ARG A 1 97 ? -14.407 -4.442 3.371 1.00 94.44 97 ARG A CA 1
ATOM 735 C C . ARG A 1 97 ? -15.406 -4.527 2.225 1.00 94.44 97 ARG A C 1
ATOM 737 O O . ARG A 1 97 ? -16.149 -3.580 1.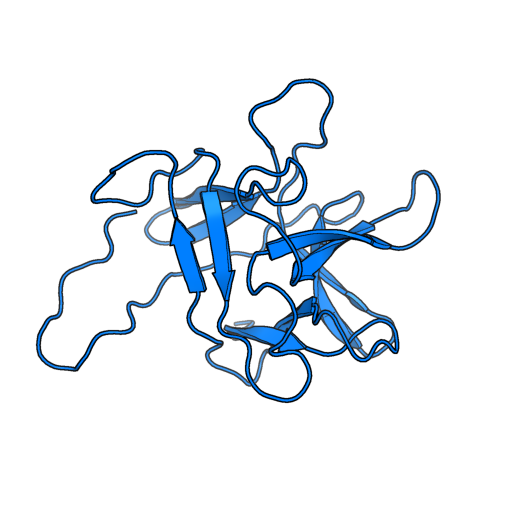980 1.00 94.44 97 ARG A O 1
ATOM 744 N N . LEU A 1 98 ? -15.397 -5.664 1.544 1.00 91.19 98 LEU A N 1
ATOM 745 C CA . LEU A 1 98 ? -16.338 -6.022 0.491 1.00 91.19 98 LEU A CA 1
ATOM 746 C C . LEU A 1 98 ? -17.242 -7.148 1.019 1.00 91.19 98 LEU A C 1
ATOM 748 O O . LEU A 1 98 ? -17.467 -7.262 2.225 1.00 91.19 98 LEU A O 1
ATOM 752 N N . GLU A 1 99 ? -17.778 -7.987 0.139 1.00 89.00 99 GLU A N 1
ATOM 753 C CA . GLU A 1 99 ? -18.601 -9.120 0.556 1.00 89.00 99 GLU A CA 1
ATOM 754 C C . GLU A 1 99 ? -17.773 -10.226 1.234 1.00 89.00 99 GLU A C 1
ATOM 756 O O . GLU A 1 99 ? -16.696 -10.618 0.772 1.00 89.00 99 GLU A O 1
ATOM 761 N N . GLY A 1 100 ? -18.297 -10.758 2.343 1.00 87.81 100 GLY A N 1
ATOM 762 C CA . GLY A 1 100 ? -17.651 -11.819 3.119 1.00 87.81 100 GLY A CA 1
ATOM 763 C C . GLY A 1 100 ? -16.313 -11.388 3.734 1.00 87.81 100 GLY A C 1
ATOM 764 O O . GLY A 1 100 ? -16.232 -10.345 4.390 1.00 87.81 100 GLY A O 1
ATOM 765 N N . ASP A 1 101 ? -15.285 -12.216 3.522 1.00 88.31 101 ASP A N 1
ATOM 766 C CA . ASP A 1 101 ? -13.896 -12.007 3.969 1.00 88.31 101 ASP A CA 1
ATOM 767 C C . ASP A 1 101 ? -12.994 -11.460 2.846 1.00 88.31 101 ASP A C 1
ATOM 769 O O . ASP A 1 101 ? -11.789 -11.728 2.806 1.00 88.31 101 ASP A O 1
ATOM 773 N N . ILE A 1 102 ? -13.581 -10.750 1.880 1.00 92.75 102 ILE A N 1
ATOM 774 C CA . ILE A 1 102 ? -12.860 -10.106 0.781 1.00 92.75 102 ILE A CA 1
ATOM 775 C C . ILE A 1 102 ? -12.678 -8.628 1.119 1.00 92.75 102 ILE A C 1
ATOM 777 O O . ILE A 1 102 ? -13.612 -7.942 1.536 1.00 92.75 102 ILE A O 1
ATOM 781 N N . TYR A 1 103 ? -11.462 -8.136 0.921 1.00 95.31 103 TYR A N 1
ATOM 782 C CA . TYR A 1 103 ? -11.084 -6.759 1.195 1.00 95.31 103 TYR A CA 1
ATOM 783 C C . TYR A 1 103 ? -10.358 -6.161 -0.007 1.00 95.31 103 TYR A C 1
ATOM 785 O O . TYR A 1 103 ? -9.940 -6.871 -0.921 1.00 95.31 103 TYR A O 1
ATOM 793 N N . SER A 1 104 ? -10.169 -4.851 0.007 1.00 96.19 104 SER A N 1
ATOM 794 C CA . SER A 1 104 ? -9.255 -4.146 -0.887 1.00 96.19 104 SER A CA 1
ATOM 795 C C . SER A 1 104 ? -8.542 -3.028 -0.134 1.00 96.19 104 SER A C 1
ATOM 797 O O . SER A 1 104 ? -8.901 -2.687 0.998 1.00 96.19 104 SER A O 1
ATOM 799 N N . PHE A 1 105 ? -7.518 -2.454 -0.757 1.00 97.19 105 PHE A N 1
ATOM 800 C CA . PHE A 1 105 ? -6.872 -1.245 -0.261 1.00 97.19 105 PHE A CA 1
ATOM 801 C C . PHE A 1 105 ? -7.340 -0.037 -1.067 1.00 97.19 105 PHE A C 1
ATOM 803 O O . PHE A 1 105 ? -7.624 -0.138 -2.260 1.00 97.19 105 PHE A O 1
ATOM 810 N N . LYS A 1 106 ? -7.377 1.127 -0.425 1.00 96.19 106 LYS A N 1
ATOM 811 C CA . LYS A 1 106 ? -7.513 2.415 -1.106 1.00 96.19 106 LYS A CA 1
ATOM 812 C C . LYS A 1 106 ? -6.555 3.434 -0.516 1.00 96.19 106 LYS A C 1
ATOM 814 O O . LYS A 1 106 ? -6.255 3.390 0.680 1.00 96.19 106 LYS A O 1
ATOM 819 N N . TYR A 1 107 ? -6.119 4.367 -1.346 1.00 95.75 107 TYR A N 1
ATOM 820 C CA . TYR A 1 107 ? -5.432 5.563 -0.891 1.00 95.75 107 TYR A CA 1
ATOM 821 C C . TYR A 1 107 ? -6.436 6.707 -0.923 1.00 95.75 107 TYR A C 1
ATOM 823 O O . TYR A 1 107 ? -6.896 7.121 -1.981 1.00 95.75 107 TYR A O 1
ATOM 831 N N . CYS A 1 108 ? -6.853 7.133 0.263 1.00 93.62 108 CYS A N 1
ATOM 832 C CA . CYS A 1 108 ? -7.831 8.198 0.440 1.00 93.62 108 CYS A CA 1
ATOM 833 C C . CYS A 1 108 ? -7.639 8.805 1.832 1.00 93.62 108 CYS A C 1
ATOM 835 O O . CYS A 1 108 ? -8.441 8.514 2.720 1.00 93.62 108 CYS A O 1
ATOM 837 N N . PRO A 1 109 ? -6.539 9.536 2.079 1.00 92.56 109 PRO A N 1
ATOM 838 C CA . PRO A 1 109 ? -6.262 10.109 3.393 1.00 92.56 109 PRO A CA 1
ATOM 839 C C . PRO A 1 109 ? -7.429 10.975 3.881 1.00 92.56 109 PRO A C 1
ATOM 841 O O . PRO A 1 109 ? -8.085 11.630 3.072 1.00 92.56 109 PRO A O 1
ATOM 844 N N . SER A 1 110 ? -7.677 11.025 5.193 1.00 89.25 110 SER A N 1
ATOM 845 C CA . SER A 1 110 ? -8.760 11.833 5.785 1.00 89.25 110 SER A CA 1
ATOM 846 C C . SER A 1 110 ? -8.457 13.347 5.791 1.00 89.25 110 SER A C 1
ATOM 848 O O . SER A 1 110 ? -8.580 14.012 6.818 1.00 89.25 110 SER A O 1
ATOM 850 N N . VAL A 1 111 ? -8.031 13.899 4.652 1.00 88.12 111 VAL A N 1
ATOM 851 C CA . VAL A 1 111 ? -7.810 15.331 4.416 1.00 88.12 111 VAL A CA 1
ATOM 852 C C . VAL A 1 111 ? -8.421 15.740 3.067 1.00 88.12 111 VAL A C 1
ATOM 854 O O . VAL A 1 111 ? -8.374 14.966 2.110 1.00 88.12 111 VAL A O 1
ATOM 857 N N . PRO A 1 112 ? -9.020 16.938 2.957 1.00 83.44 112 PRO A N 1
ATOM 858 C CA . PRO A 1 112 ? -9.628 17.395 1.710 1.00 83.44 112 PRO A CA 1
ATOM 859 C C . PRO A 1 112 ? -8.574 17.683 0.628 1.00 83.44 112 PRO A C 1
ATOM 861 O O . PRO A 1 112 ? -7.439 18.042 0.932 1.00 83.44 112 PRO A O 1
ATOM 864 N N . GLY A 1 113 ? -8.968 17.573 -0.646 1.00 83.25 113 GLY A N 1
ATOM 865 C CA . GLY A 1 113 ? -8.130 17.951 -1.795 1.00 83.25 113 GLY A CA 1
ATOM 866 C C . GLY A 1 113 ? -7.065 16.927 -2.201 1.00 83.25 113 GLY A C 1
ATOM 867 O O . GLY A 1 113 ? -6.250 17.218 -3.073 1.00 83.25 113 GLY A O 1
ATOM 868 N N . VAL A 1 114 ? -7.071 15.736 -1.596 1.00 86.25 114 VAL A N 1
ATOM 869 C CA . VAL A 1 114 ? -6.189 14.620 -1.961 1.00 86.25 114 VAL A CA 1
ATOM 870 C C . VAL A 1 114 ? -6.968 13.588 -2.777 1.00 86.25 114 VAL A C 1
ATOM 872 O O . VAL A 1 114 ? -8.174 13.414 -2.597 1.00 86.25 114 VAL A O 1
ATOM 875 N N . ILE A 1 115 ? -6.269 12.915 -3.692 1.00 88.62 115 ILE A N 1
ATOM 876 C CA . ILE A 1 115 ? -6.795 11.790 -4.468 1.00 88.62 115 ILE A CA 1
ATOM 877 C C . ILE A 1 115 ? -7.376 10.709 -3.538 1.00 88.62 115 ILE A C 1
ATOM 879 O O . ILE A 1 115 ? -6.823 10.415 -2.476 1.00 88.62 115 ILE A O 1
ATOM 883 N N . CYS A 1 116 ? -8.520 10.152 -3.931 1.00 92.12 116 CYS A N 1
ATOM 884 C CA . CYS A 1 116 ? -9.266 9.165 -3.157 1.00 92.12 116 CYS A CA 1
ATOM 885 C C . CYS A 1 116 ? -9.674 8.015 -4.075 1.00 92.12 116 CYS A C 1
ATOM 887 O O . CYS A 1 116 ? -10.809 7.957 -4.538 1.00 92.12 116 CYS A O 1
ATOM 889 N N . ASP A 1 117 ? -8.733 7.110 -4.325 1.00 94.31 117 ASP A N 1
ATOM 890 C CA . ASP A 1 117 ? -8.862 6.079 -5.351 1.00 94.31 117 ASP A CA 1
ATOM 891 C C . ASP A 1 117 ? -8.485 4.690 -4.817 1.00 94.31 117 ASP A C 1
ATOM 893 O O . ASP A 1 117 ? -7.725 4.560 -3.840 1.00 94.31 117 ASP A O 1
ATOM 897 N N . PRO A 1 118 ? -9.033 3.621 -5.421 1.00 96.06 118 PRO A N 1
ATOM 898 C CA . PRO A 1 118 ? -8.654 2.261 -5.076 1.00 96.06 118 PRO A CA 1
ATOM 899 C C . PRO A 1 118 ? -7.179 1.997 -5.401 1.00 96.06 118 PRO A C 1
ATOM 901 O O . PRO A 1 118 ? -6.603 2.556 -6.332 1.00 96.06 118 PRO A O 1
ATOM 904 N N . VAL A 1 119 ? -6.568 1.096 -4.632 1.00 97.25 119 VAL A N 1
ATOM 905 C CA . VAL A 1 119 ? -5.282 0.502 -5.000 1.00 97.25 119 VAL A CA 1
ATOM 906 C C . VAL A 1 119 ? -5.577 -0.718 -5.862 1.00 97.25 119 VAL A C 1
ATOM 908 O O . VAL A 1 119 ? -6.170 -1.691 -5.387 1.00 97.25 119 VAL A O 1
ATOM 911 N N . GLY A 1 120 ? -5.156 -0.672 -7.118 1.00 96.06 120 GLY A N 1
ATOM 912 C CA . GLY A 1 120 ? -5.224 -1.792 -8.052 1.00 96.06 120 GLY A CA 1
ATOM 913 C C . GLY A 1 120 ? -3.836 -2.292 -8.429 1.00 96.06 120 GLY A C 1
ATOM 914 O O . GLY A 1 120 ? -2.866 -2.106 -7.690 1.00 96.06 120 GLY A O 1
ATOM 915 N N . THR A 1 121 ? -3.735 -2.932 -9.592 1.00 94.25 121 THR A N 1
ATOM 916 C CA . THR A 1 121 ? -2.453 -3.384 -10.149 1.00 94.25 121 THR A CA 1
ATOM 917 C C . THR A 1 121 ? -2.182 -2.761 -11.507 1.00 94.25 121 THR A C 1
ATOM 919 O O . THR A 1 121 ? -3.066 -2.742 -12.358 1.00 94.25 121 THR A O 1
ATOM 922 N N . PHE A 1 122 ? -0.941 -2.350 -11.735 1.00 93.31 122 PHE A N 1
ATOM 923 C CA . PHE A 1 122 ? -0.426 -1.891 -13.019 1.00 93.31 122 PHE A CA 1
ATOM 924 C C . PHE A 1 122 ? 0.680 -2.837 -13.498 1.00 93.31 122 PHE A C 1
ATOM 926 O O . PHE A 1 122 ? 1.429 -3.369 -12.681 1.00 93.31 122 PHE A O 1
ATOM 933 N N . VAL A 1 123 ? 0.780 -3.076 -14.805 1.00 92.19 123 VAL A N 1
ATOM 934 C CA . VAL A 1 123 ? 1.882 -3.858 -15.387 1.00 92.19 123 VAL A CA 1
ATOM 935 C C . VAL A 1 123 ? 2.971 -2.878 -15.809 1.00 92.19 123 VAL A C 1
ATOM 937 O O . VAL A 1 123 ? 2.781 -2.137 -16.770 1.00 92.19 123 VAL A O 1
ATOM 940 N N . ASP A 1 124 ? 4.084 -2.853 -15.074 1.00 88.50 124 ASP A N 1
ATOM 941 C CA . ASP A 1 124 ? 5.255 -2.052 -15.437 1.00 88.50 124 ASP A CA 1
ATOM 942 C C . ASP A 1 124 ? 5.887 -2.588 -16.736 1.00 88.50 124 ASP A C 1
ATOM 944 O O . ASP A 1 124 ? 5.602 -3.691 -17.206 1.00 88.50 124 ASP A O 1
ATOM 948 N N . THR A 1 125 ? 6.747 -1.777 -17.337 1.00 86.69 125 THR A N 1
ATOM 949 C CA . THR A 1 125 ? 7.459 -2.036 -18.594 1.00 86.69 125 THR A CA 1
ATOM 950 C C . THR A 1 125 ? 8.252 -3.346 -18.616 1.00 86.69 125 THR A C 1
ATOM 952 O O . THR A 1 125 ? 8.442 -3.922 -19.684 1.00 86.69 125 THR A O 1
ATOM 955 N N . ASP A 1 126 ? 8.677 -3.844 -17.455 1.00 86.69 126 ASP A N 1
ATOM 956 C CA . ASP A 1 126 ? 9.380 -5.120 -17.280 1.00 86.69 126 ASP A CA 1
ATOM 957 C C . ASP A 1 126 ? 8.433 -6.328 -17.102 1.00 86.69 126 ASP A C 1
ATOM 959 O O . ASP A 1 126 ? 8.883 -7.457 -16.907 1.00 86.69 126 ASP A O 1
ATOM 963 N N . GLY A 1 127 ? 7.116 -6.108 -17.173 1.00 89.69 127 GLY A N 1
ATOM 964 C CA . GLY A 1 127 ? 6.078 -7.115 -16.954 1.00 89.69 127 GLY A CA 1
ATOM 965 C C . GLY A 1 127 ? 5.696 -7.318 -15.483 1.00 89.69 127 GLY A C 1
ATOM 966 O O . GLY A 1 127 ? 4.787 -8.106 -15.190 1.00 89.69 127 GLY A O 1
ATOM 967 N N . THR A 1 128 ? 6.339 -6.614 -14.548 1.00 92.00 128 THR A N 1
ATOM 968 C CA . THR A 1 128 ? 6.045 -6.713 -13.118 1.00 92.00 128 THR A CA 1
ATOM 969 C C . THR A 1 128 ? 4.691 -6.086 -12.802 1.00 92.00 128 THR A C 1
ATOM 971 O O . THR A 1 128 ? 4.396 -4.955 -13.177 1.00 92.00 128 THR A O 1
ATOM 974 N N . LYS A 1 129 ? 3.848 -6.809 -12.056 1.00 94.06 129 LYS A N 1
ATOM 975 C CA . LYS A 1 129 ? 2.560 -6.292 -11.572 1.00 94.06 129 LYS A CA 1
ATOM 976 C C . LYS A 1 129 ? 2.771 -5.502 -10.286 1.00 94.06 129 LYS A C 1
ATOM 978 O O . LYS A 1 129 ? 2.890 -6.099 -9.221 1.00 94.06 129 LYS A O 1
ATOM 983 N N . VAL A 1 130 ? 2.808 -4.181 -10.368 1.00 95.31 130 VAL A N 1
ATOM 984 C CA . VAL A 1 130 ? 2.977 -3.275 -9.224 1.00 95.31 130 VAL A CA 1
ATOM 985 C C . VAL A 1 130 ? 1.627 -2.824 -8.676 1.00 95.31 130 VAL A C 1
ATOM 987 O O . VAL A 1 130 ? 0.667 -2.682 -9.432 1.00 95.31 130 VAL A O 1
ATOM 990 N N . LEU A 1 131 ? 1.525 -2.609 -7.364 1.00 97.00 131 LEU A N 1
ATOM 991 C CA . LEU A 1 131 ? 0.352 -1.960 -6.780 1.00 97.00 131 LEU A CA 1
ATOM 992 C C . LEU A 1 131 ? 0.382 -0.472 -7.131 1.00 97.00 131 LEU A C 1
ATOM 994 O O . LEU A 1 131 ? 1.398 0.196 -6.935 1.00 97.00 131 LEU A O 1
ATOM 998 N N . ALA A 1 132 ? -0.729 0.046 -7.644 1.00 96.31 132 ALA A N 1
ATOM 999 C CA . ALA A 1 132 ? -0.797 1.409 -8.152 1.00 96.31 132 ALA A CA 1
ATOM 1000 C C . ALA A 1 132 ? -2.149 2.069 -7.869 1.00 96.31 132 ALA A C 1
ATOM 1002 O O . ALA A 1 132 ? -3.146 1.392 -7.622 1.00 96.31 132 ALA A O 1
ATOM 1003 N N . ILE A 1 133 ? -2.153 3.398 -7.913 1.00 95.88 133 ILE A N 1
ATOM 1004 C CA . ILE A 1 133 ? -3.315 4.277 -7.775 1.00 95.88 133 ILE A CA 1
ATOM 1005 C C . ILE A 1 133 ? -3.249 5.312 -8.898 1.00 95.88 133 ILE A C 1
ATOM 1007 O O . ILE A 1 133 ? -2.170 5.810 -9.227 1.00 95.88 133 ILE A O 1
ATOM 1011 N N . GLY A 1 134 ? -4.394 5.670 -9.464 1.00 91.06 134 GLY A N 1
ATOM 1012 C CA . GLY A 1 134 ? -4.504 6.748 -10.438 1.00 91.06 134 GLY A CA 1
ATOM 1013 C C . GLY A 1 134 ? -5.398 6.380 -11.611 1.00 91.06 134 GLY A C 1
ATOM 1014 O O . GLY A 1 134 ? -6.049 5.337 -11.633 1.00 91.06 134 GLY A O 1
ATOM 1015 N N . LYS A 1 135 ? -5.421 7.263 -12.608 1.00 86.00 135 LYS A N 1
ATOM 1016 C CA . LYS A 1 135 ? -6.297 7.128 -13.771 1.00 86.00 135 LYS A CA 1
ATOM 1017 C C . LYS A 1 135 ? -6.006 5.833 -14.540 1.00 86.00 135 LYS A C 1
ATOM 1019 O O . LYS A 1 135 ? -4.866 5.591 -14.926 1.00 86.00 135 LYS A O 1
ATOM 1024 N N . GLY A 1 136 ? -7.046 5.044 -14.807 1.00 84.19 136 GLY A N 1
ATOM 1025 C CA . GLY A 1 136 ? -6.934 3.741 -15.472 1.00 84.19 136 GLY A CA 1
ATOM 1026 C C . GLY A 1 136 ? -6.679 2.572 -14.516 1.00 84.19 136 GLY A C 1
ATOM 1027 O O . GLY A 1 136 ? -6.541 1.439 -14.973 1.00 84.19 136 GLY A O 1
ATOM 1028 N N . ILE A 1 137 ? -6.635 2.829 -13.204 1.00 90.38 137 ILE A N 1
ATOM 1029 C CA . ILE A 1 137 ? -6.668 1.808 -12.155 1.00 90.38 137 ILE A CA 1
ATOM 1030 C C . ILE A 1 137 ? -8.075 1.787 -11.548 1.00 90.38 137 ILE A C 1
ATOM 1032 O O . ILE A 1 137 ? -8.298 2.231 -10.425 1.00 90.38 137 ILE A O 1
ATOM 1036 N N . ASP A 1 138 ? -9.040 1.302 -12.326 1.00 81.12 138 ASP A N 1
ATOM 1037 C CA . ASP A 1 138 ? -10.455 1.336 -11.933 1.00 81.12 138 ASP A CA 1
ATOM 1038 C C . ASP A 1 138 ? -10.868 0.091 -11.124 1.00 81.12 138 ASP A C 1
ATOM 1040 O O . ASP A 1 138 ? -11.811 0.137 -10.334 1.00 81.12 138 ASP A O 1
ATOM 1044 N N . GLU A 1 139 ? -10.145 -1.024 -11.283 1.00 90.75 139 GLU A N 1
ATOM 1045 C CA . GLU A 1 139 ? -10.406 -2.271 -10.561 1.00 90.75 139 GLU A CA 1
ATOM 1046 C C . GLU A 1 139 ? -9.497 -2.395 -9.319 1.00 90.75 139 GLU A C 1
ATOM 1048 O O . GLU A 1 139 ? -8.266 -2.446 -9.451 1.00 90.75 139 GLU A O 1
ATOM 1053 N N . PRO A 1 140 ? -10.068 -2.466 -8.099 1.00 93.88 140 PRO A N 1
ATOM 1054 C CA . PRO A 1 140 ? -9.293 -2.680 -6.885 1.00 93.88 140 PRO A CA 1
ATOM 1055 C C . PRO A 1 140 ? -8.597 -4.039 -6.884 1.00 93.88 140 PRO A C 1
ATOM 1057 O O . PRO A 1 140 ? -9.145 -5.046 -7.331 1.00 93.88 140 PRO A O 1
ATOM 1060 N N . TYR A 1 141 ? -7.424 -4.108 -6.261 1.00 93.62 141 TYR A N 1
ATOM 1061 C CA . TYR A 1 141 ? -6.805 -5.392 -5.980 1.00 93.62 141 TYR A CA 1
ATOM 1062 C C . TYR A 1 141 ? -7.493 -6.061 -4.786 1.00 93.62 141 TYR A C 1
ATOM 1064 O O . TYR A 1 141 ? -7.331 -5.645 -3.635 1.00 93.62 141 TYR A O 1
ATOM 1072 N N . TYR A 1 142 ? -8.273 -7.103 -5.068 1.00 93.38 142 TYR A N 1
ATOM 1073 C CA . TYR A 1 142 ? -8.979 -7.874 -4.050 1.00 93.38 142 TYR A CA 1
ATOM 1074 C C . TYR A 1 142 ? -8.034 -8.795 -3.278 1.00 93.38 142 TYR A C 1
ATOM 1076 O O . TYR A 1 142 ? -7.277 -9.576 -3.860 1.00 93.38 142 TYR A O 1
ATOM 1084 N N . VAL A 1 143 ? -8.118 -8.742 -1.951 1.00 92.38 143 VAL A N 1
ATOM 1085 C CA . VAL A 1 143 ? -7.263 -9.496 -1.034 1.00 92.38 143 VAL A CA 1
ATOM 1086 C C . VAL A 1 143 ? -8.074 -10.241 0.016 1.00 92.38 143 VAL A C 1
ATOM 1088 O O . VAL A 1 143 ? -9.177 -9.850 0.397 1.00 92.38 143 VAL A O 1
ATOM 1091 N N . ARG A 1 144 ? -7.482 -11.328 0.511 1.00 91.62 144 ARG A N 1
ATOM 1092 C CA . ARG A 1 144 ? -7.893 -12.014 1.736 1.00 91.62 144 ARG A CA 1
ATOM 1093 C C . ARG A 1 144 ? -6.705 -12.044 2.679 1.00 91.62 144 ARG A C 1
ATOM 1095 O O . ARG A 1 144 ? -5.580 -12.283 2.242 1.00 91.62 144 ARG A O 1
ATOM 1102 N N . PHE A 1 145 ? -6.956 -11.834 3.962 1.00 89.50 145 PHE A N 1
ATOM 1103 C CA . PHE A 1 145 ? -5.901 -11.838 4.966 1.00 89.50 145 PHE A CA 1
ATOM 1104 C C . PHE A 1 145 ? -5.763 -13.220 5.592 1.00 89.50 145 PHE A C 1
ATOM 1106 O O . PHE A 1 145 ? -6.723 -13.786 6.110 1.00 89.50 145 PHE A O 1
ATOM 1113 N N . GLN A 1 146 ? -4.548 -13.759 5.554 1.00 87.19 146 GLN A N 1
ATOM 1114 C CA . GLN A 1 146 ? -4.194 -14.995 6.241 1.00 87.19 146 GLN A CA 1
ATOM 1115 C C . GLN A 1 146 ? -3.283 -14.658 7.415 1.00 87.19 146 GLN A C 1
ATOM 1117 O O . GLN A 1 146 ? -2.263 -13.986 7.255 1.00 87.19 146 GLN A O 1
ATOM 1122 N N . ARG A 1 147 ? -3.654 -15.103 8.618 1.00 80.31 147 ARG A N 1
ATOM 1123 C CA . ARG A 1 147 ? -2.880 -14.788 9.819 1.00 80.31 147 ARG A CA 1
ATOM 1124 C C . ARG A 1 147 ? -1.604 -15.617 9.839 1.00 80.31 147 ARG A C 1
ATOM 1126 O O . ARG A 1 147 ? -1.667 -16.843 9.839 1.00 80.31 147 ARG A O 1
ATOM 1133 N N . LYS A 1 148 ? -0.452 -14.957 9.953 1.00 73.31 148 LYS A N 1
ATOM 1134 C CA . LYS A 1 148 ? 0.815 -15.625 10.260 1.00 73.31 148 LYS A CA 1
ATOM 1135 C C . LYS A 1 148 ? 0.974 -15.695 11.781 1.00 73.31 148 LYS A C 1
ATOM 1137 O O . LYS A 1 148 ? 1.249 -14.692 12.430 1.00 73.31 148 LYS A O 1
ATOM 1142 N N . LEU A 1 149 ? 0.730 -16.870 12.351 1.00 62.94 149 LEU A N 1
ATOM 1143 C CA . LEU A 1 149 ? 0.886 -17.183 13.776 1.00 62.94 149 LEU A CA 1
ATOM 1144 C C . LEU A 1 149 ? 1.924 -18.299 13.959 1.00 62.94 149 LEU A C 1
ATOM 1146 O O . LEU A 1 149 ? 2.064 -19.129 13.059 1.00 62.94 149 LEU A O 1
ATOM 1150 N N . PRO A 1 150 ? 2.583 -18.408 15.129 1.00 52.88 150 PRO A N 1
ATOM 1151 C CA . PRO A 1 150 ? 3.108 -19.696 15.561 1.00 52.88 150 PRO A CA 1
ATOM 1152 C C . PRO A 1 150 ? 1.940 -20.686 15.724 1.00 52.88 150 PRO A C 1
ATOM 1154 O O . PRO A 1 150 ? 0.883 -20.313 16.235 1.00 52.88 150 PRO A O 1
ATOM 1157 N N . LEU A 1 151 ? 2.142 -21.939 15.304 1.00 47.09 151 LEU A N 1
ATOM 1158 C CA . LEU A 1 151 ? 1.142 -23.011 15.113 1.00 47.09 151 LEU A CA 1
ATOM 1159 C C . LEU A 1 151 ? 0.147 -23.284 16.270 1.00 47.09 151 LEU A C 1
ATOM 1161 O O . LEU A 1 151 ? -0.812 -24.020 16.068 1.00 47.09 151 LEU A O 1
ATOM 1165 N N . PHE A 1 152 ? 0.316 -22.691 17.456 1.00 46.56 152 PHE A N 1
ATOM 1166 C CA . PHE A 1 152 ? -0.439 -23.026 18.672 1.00 46.56 152 PHE A CA 1
ATOM 1167 C C . PHE A 1 152 ? -1.414 -21.946 19.176 1.00 46.56 152 PHE A C 1
ATOM 1169 O O . PHE A 1 152 ? -2.073 -22.155 20.189 1.00 46.56 152 PHE A O 1
ATOM 1176 N N . LEU A 1 153 ? -1.550 -20.799 18.500 1.00 43.03 153 LEU A N 1
ATOM 1177 C CA . LEU A 1 153 ? -2.424 -19.701 18.956 1.00 43.03 153 LEU A CA 1
ATOM 1178 C C . LEU A 1 153 ? -3.352 -19.188 17.849 1.00 43.03 153 LEU A C 1
ATOM 1180 O O . LEU A 1 153 ? -3.392 -17.991 17.575 1.00 43.03 153 LEU A O 1
ATOM 1184 N N . SER A 1 154 ? -4.118 -20.075 17.208 1.00 39.53 154 SER A N 1
ATOM 1185 C CA . SER A 1 154 ? -5.136 -19.657 16.235 1.00 39.53 154 SER A CA 1
ATOM 1186 C C . SER A 1 154 ? -6.261 -18.871 16.922 1.00 39.53 154 SER A C 1
ATOM 1188 O O . SER A 1 154 ? -7.149 -19.437 17.552 1.00 39.53 154 SER A O 1
ATOM 1190 N N . ARG A 1 155 ? -6.217 -17.539 16.813 1.00 45.09 155 ARG A N 1
ATOM 1191 C CA . ARG A 1 155 ? -7.400 -16.666 16.923 1.00 45.09 155 ARG A CA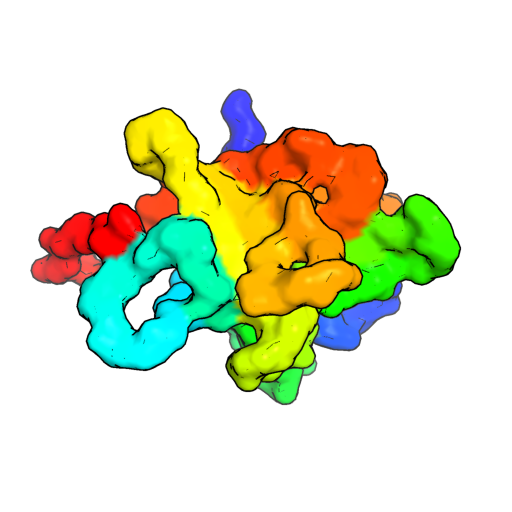 1
ATOM 1192 C C . ARG A 1 155 ? -7.610 -15.972 15.575 1.00 45.09 155 ARG A C 1
ATOM 1194 O O . ARG A 1 155 ? -6.629 -15.666 14.893 1.00 45.09 155 ARG A O 1
ATOM 1201 N N . SER A 1 156 ? -8.855 -15.696 15.205 1.00 48.16 156 SER A N 1
ATOM 1202 C CA . SER A 1 156 ? -9.197 -14.948 13.988 1.00 48.16 156 SER A CA 1
ATOM 1203 C C . SER A 1 156 ? -8.553 -13.554 13.980 1.00 48.16 156 SER A C 1
ATOM 1205 O O . SER A 1 156 ? -8.393 -12.943 15.040 1.00 48.16 156 SER A O 1
ATOM 1207 N N . ILE A 1 157 ? -8.170 -13.048 12.801 1.00 62.09 157 ILE A N 1
ATOM 1208 C CA . ILE A 1 157 ? -7.823 -11.626 12.646 1.00 62.09 157 ILE A CA 1
ATOM 1209 C C . ILE A 1 157 ? -9.116 -10.830 12.850 1.00 62.09 157 ILE A C 1
ATOM 1211 O O . ILE A 1 157 ? -10.120 -11.147 12.217 1.00 62.09 157 ILE A O 1
ATOM 1215 N N . LYS A 1 158 ? -9.104 -9.828 13.733 1.00 67.00 158 LYS A N 1
ATOM 1216 C CA . LYS A 1 158 ? -10.202 -8.864 13.851 1.00 67.00 158 LYS A CA 1
ATOM 1217 C C . LYS A 1 158 ? -9.899 -7.667 12.945 1.00 67.00 158 LYS A C 1
ATOM 1219 O O . LYS A 1 158 ? -9.035 -6.854 13.280 1.00 67.00 158 LYS A O 1
ATOM 1224 N N . ILE A 1 159 ? -10.571 -7.625 11.797 1.00 68.94 159 ILE A N 1
ATOM 1225 C CA . ILE A 1 159 ? -10.623 -6.498 10.851 1.00 68.94 159 ILE A CA 1
ATOM 1226 C C . ILE A 1 159 ? -12.072 -6.015 10.801 1.00 68.94 159 ILE A C 1
ATOM 1228 O O . ILE A 1 159 ? -12.957 -6.901 10.812 1.00 68.94 159 ILE A O 1
#

Sequence (159 aa):
ANSGGIRLGHTRNKTCPLDVIRDPNSIGEPIFFSPPGDLDFIPTLTDLTIDILNHGPCIQYSRIWKTSLVGSGFSGLFFVSTGGRPGDLDSKFKIVRLEGDIYSFKYCPSVPGVICDPVGTFVDTDGTKVLAIGKGIDEPYYVRFQRKLPLFLSRSIKI

Radius of gyration: 15.24 Å; chains: 1; bounding box: 39×41×39 Å

InterPro domains:
  IPR002160 Proteinase inhibitor I3, Kunitz legume [PF00197] (3-147)
  IPR002160 Proteinase inhibitor I3, Kunitz legume [PTHR33107] (3-147)
  IPR002160 Proteinase inhibitor I3, Kunitz legume [SM00452] (1-149)
  IPR011065 Kunitz inhibitor STI-like superfamily [SSF50386] (2-147)
  IPR056368 Kunitz trypsin inhibitor 1 [cd00178] (1-147)

Foldseek 3Di:
DQAWEWEWDDAPPDDDDTFTFTDSVDNYFDKDWAFPDDDPAADAPGWIWIFTDDDDDHPVAARTWFWDWDDDDQPIKTFTTTRDDPPDLRRTKGWADDPDQKIFIWRDPPDPPDDTFAFAWDQGPVRTTTTITHPPRHDTDIDGDDDDDDPPDDDDHHD

pLDDT: mean 87.65, std 12.67, range [38.53, 98.06]